Protein AF-A0A968MGN4-F1 (afdb_monomer_lite)

Foldseek 3Di:
DVVVVVVVVVVVVVVVVVVVPDDAADDWDQAPVRDAIHGPVRHGDDQAEDEPACLQQEDDPVVSVVVVVVCVVVPHDYYHYHPADDPPRFDHGPVRHTPDPDCPRVPD

Structure (mmCIF, N/CA/C/O backbone):
data_AF-A0A968MGN4-F1
#
_entry.id   AF-A0A968MGN4-F1
#
loop_
_atom_site.group_PDB
_atom_site.id
_atom_site.type_symbol
_atom_site.label_atom_id
_atom_site.label_alt_id
_atom_site.label_comp_id
_atom_site.label_asym_id
_atom_site.label_entity_id
_atom_site.label_seq_id
_atom_site.pdbx_PDB_ins_code
_atom_site.Cartn_x
_atom_site.Cartn_y
_atom_site.Cartn_z
_atom_site.occupancy
_atom_site.B_iso_or_equiv
_atom_site.auth_seq_id
_atom_site.auth_comp_id
_atom_site.auth_asym_id
_atom_site.auth_atom_id
_atom_site.pdbx_PDB_model_num
ATOM 1 N N . MET A 1 1 ? -23.881 -29.747 33.226 1.00 52.06 1 MET A N 1
ATOM 2 C CA . MET A 1 1 ? -23.114 -28.484 33.362 1.00 52.06 1 MET A CA 1
ATOM 3 C C . MET A 1 1 ? -21.917 -28.374 32.405 1.00 52.06 1 MET A C 1
ATOM 5 O O . MET A 1 1 ? -21.857 -27.389 31.691 1.00 52.06 1 MET A O 1
ATOM 9 N N . LYS A 1 2 ? -21.028 -29.375 32.255 1.00 46.56 2 LYS A N 1
ATOM 10 C CA . LYS A 1 2 ? -19.872 -29.307 31.314 1.00 46.56 2 LYS A CA 1
ATOM 11 C C . LYS A 1 2 ? -20.208 -29.107 29.816 1.00 46.56 2 LYS A C 1
ATOM 13 O O . LYS A 1 2 ? -19.393 -28.550 29.092 1.00 46.56 2 LYS A O 1
ATOM 18 N N . LYS A 1 3 ? -21.387 -29.538 29.339 1.00 49.50 3 LYS A N 1
ATOM 19 C CA . LYS A 1 3 ? -21.823 -29.357 27.933 1.00 49.50 3 LYS A CA 1
ATOM 20 C C . LYS A 1 3 ? -22.210 -27.911 27.589 1.00 49.50 3 LYS A C 1
ATOM 22 O O . LYS A 1 3 ? -22.033 -27.510 26.447 1.00 49.50 3 LYS A O 1
ATOM 27 N N . ILE A 1 4 ? -22.680 -27.136 28.570 1.00 59.00 4 ILE A N 1
ATOM 28 C CA . ILE A 1 4 ? -23.116 -25.748 28.360 1.00 59.00 4 ILE A CA 1
ATOM 29 C C . ILE A 1 4 ? -21.907 -24.856 28.067 1.00 59.00 4 ILE A C 1
ATOM 31 O O . ILE A 1 4 ? -21.935 -24.170 27.060 1.00 59.00 4 ILE A O 1
ATOM 35 N N . TYR A 1 5 ? -20.807 -24.975 28.825 1.00 58.50 5 TYR A N 1
ATOM 36 C CA . TYR A 1 5 ? -19.573 -24.201 28.590 1.00 58.50 5 TYR A CA 1
ATOM 37 C C . TYR A 1 5 ? -18.898 -24.492 27.241 1.00 58.50 5 TYR A C 1
ATOM 39 O O . TYR A 1 5 ? -18.267 -23.612 26.664 1.00 58.50 5 TYR A O 1
ATOM 47 N N . LYS A 1 6 ? -19.044 -25.718 26.712 1.00 58.44 6 LYS A N 1
ATOM 48 C CA . LYS A 1 6 ? -18.575 -26.052 25.356 1.00 58.44 6 LYS A CA 1
ATOM 49 C C . LYS A 1 6 ? -19.414 -25.354 24.287 1.00 58.44 6 LYS A C 1
ATOM 51 O O . LYS A 1 6 ? -18.856 -24.863 23.315 1.00 58.44 6 LYS A O 1
ATOM 56 N N . LEU A 1 7 ? -20.732 -25.286 24.479 1.00 62.69 7 LEU A N 1
ATOM 57 C CA . LEU A 1 7 ? -21.642 -24.626 23.546 1.00 62.69 7 LEU A CA 1
ATOM 58 C C . LEU A 1 7 ? -21.469 -23.101 23.577 1.00 62.69 7 LEU A C 1
ATOM 60 O O . LEU A 1 7 ? -21.377 -22.490 22.518 1.00 62.69 7 LEU A O 1
ATOM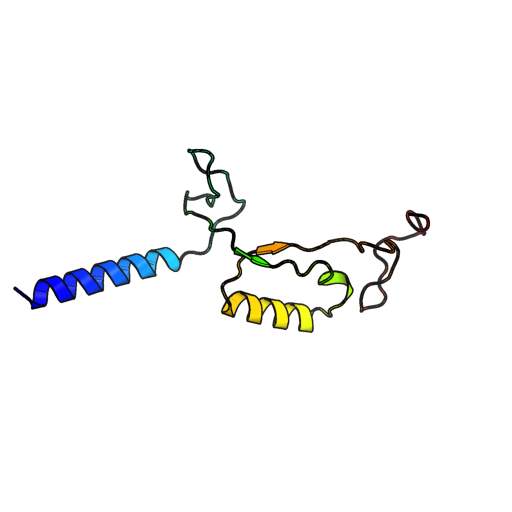 64 N N . THR A 1 8 ? -21.319 -22.490 24.758 1.00 69.44 8 THR A N 1
ATOM 65 C CA . THR A 1 8 ? -20.981 -21.061 24.863 1.00 69.44 8 THR A CA 1
ATOM 66 C C . THR A 1 8 ? -19.613 -20.748 24.264 1.00 69.44 8 THR A C 1
ATOM 68 O O . THR A 1 8 ? -19.493 -19.761 23.550 1.00 69.44 8 THR A O 1
ATOM 71 N N . GLY A 1 9 ? -18.600 -21.595 24.480 1.00 67.50 9 GLY A N 1
ATOM 72 C CA . GLY A 1 9 ? -17.279 -21.422 23.865 1.00 67.50 9 GLY A CA 1
ATOM 73 C C . GLY A 1 9 ? -17.317 -21.458 22.333 1.00 67.50 9 GLY A C 1
ATOM 74 O O . GLY A 1 9 ? -16.725 -20.599 21.688 1.00 67.50 9 GLY A O 1
ATOM 75 N N . VAL A 1 10 ? -18.071 -22.394 21.745 1.00 74.12 10 VAL A N 1
ATOM 76 C CA . VAL A 1 10 ? -18.262 -22.479 20.285 1.00 74.12 10 VAL A CA 1
ATOM 77 C C . VAL A 1 10 ? -19.016 -21.260 19.750 1.00 74.12 10 VAL A C 1
ATOM 79 O O . VAL A 1 10 ? -18.612 -20.709 18.733 1.00 74.12 10 VAL A O 1
ATOM 82 N N . ILE A 1 11 ? -20.058 -20.793 20.443 1.00 74.25 11 ILE A N 1
ATOM 83 C CA . ILE A 1 11 ? -20.828 -19.604 20.039 1.00 74.25 11 ILE A CA 1
ATOM 84 C C . ILE A 1 11 ? -19.962 -18.335 20.084 1.00 74.25 11 ILE A C 1
ATOM 86 O O . ILE A 1 11 ? -20.021 -17.532 19.159 1.00 74.25 11 ILE A O 1
ATOM 90 N N . VAL A 1 12 ? -19.122 -18.162 21.110 1.00 71.88 12 VAL A N 1
ATOM 91 C CA . VAL A 1 12 ? -18.212 -17.006 21.223 1.00 71.88 12 VAL A CA 1
ATOM 92 C C . VAL A 1 12 ? -17.145 -17.026 20.124 1.00 71.88 12 VAL A C 1
ATOM 94 O O . VAL A 1 12 ? -16.898 -15.994 19.506 1.00 71.88 12 VAL A O 1
ATOM 97 N N . VAL A 1 13 ? -16.563 -18.191 19.819 1.00 69.88 13 VAL A N 1
ATOM 98 C CA . VAL A 1 13 ? -15.611 -18.346 18.702 1.00 69.88 13 VAL A CA 1
ATOM 99 C C . VAL A 1 13 ? -16.290 -18.065 17.357 1.00 69.88 13 VAL A C 1
ATOM 101 O O . VAL A 1 13 ? -15.732 -17.362 16.520 1.00 69.88 13 VAL A O 1
ATOM 104 N N . PHE A 1 14 ? -17.522 -18.540 17.166 1.00 64.25 14 PHE A N 1
ATOM 105 C CA . PHE A 1 14 ? -18.282 -18.321 15.935 1.00 64.25 14 PHE A CA 1
ATOM 106 C C . PHE A 1 14 ? -18.675 -16.844 15.742 1.00 64.25 14 PHE A C 1
ATOM 108 O O . PHE A 1 14 ? -18.548 -16.310 14.642 1.00 64.25 14 PHE A O 1
ATOM 115 N N . LEU A 1 15 ? -19.074 -16.149 16.814 1.00 60.47 15 LEU A N 1
ATOM 116 C CA . LEU A 1 15 ? -19.346 -14.703 16.803 1.00 60.47 15 LEU A CA 1
ATOM 117 C C . LEU A 1 15 ? -18.076 -13.865 16.565 1.00 60.47 15 LEU A C 1
ATOM 119 O O . LEU A 1 15 ? -18.145 -12.804 15.940 1.00 60.47 15 LEU A O 1
ATOM 123 N N . PHE A 1 16 ? -16.912 -14.342 17.013 1.00 57.56 16 PHE A N 1
ATOM 124 C CA . PHE A 1 16 ? -15.621 -13.717 16.715 1.00 57.56 16 PHE A CA 1
ATOM 125 C C . PHE A 1 16 ? -15.238 -13.891 15.232 1.00 57.56 16 PHE A C 1
ATOM 127 O O . PHE A 1 16 ? -14.807 -12.931 14.597 1.00 57.56 16 PHE A O 1
ATOM 134 N N . CYS A 1 17 ? -15.493 -15.069 14.645 1.00 56.06 17 CYS A N 1
ATOM 135 C CA . CYS A 1 17 ? -15.296 -15.336 13.213 1.00 56.06 17 CYS A CA 1
ATOM 136 C C . CYS A 1 17 ? -16.266 -14.577 12.288 1.00 56.06 17 CYS A C 1
ATOM 138 O O . CYS A 1 17 ? -15.919 -14.292 11.145 1.00 56.06 17 CYS A O 1
ATOM 140 N N . LEU A 1 18 ? -17.477 -14.237 12.743 1.00 52.56 18 LEU A N 1
ATOM 141 C CA . LEU A 1 18 ? -18.427 -13.482 11.915 1.00 52.56 18 LEU A CA 1
ATOM 142 C C . LEU A 1 18 ? -17.995 -12.015 11.727 1.00 52.56 18 LEU A C 1
ATOM 144 O O . LEU A 1 18 ? -18.149 -11.458 10.642 1.00 52.56 18 LEU A O 1
ATOM 148 N N . ASN A 1 19 ? -17.400 -11.397 12.754 1.00 51.91 19 ASN A N 1
ATOM 149 C CA . ASN A 1 19 ? -16.922 -10.010 12.690 1.00 51.91 19 ASN A CA 1
ATOM 150 C C . ASN A 1 19 ? -15.694 -9.833 11.776 1.00 51.91 19 ASN A C 1
ATOM 152 O O . ASN A 1 19 ? -15.485 -8.755 11.206 1.00 51.91 19 ASN A O 1
ATOM 156 N N . THR A 1 20 ? -14.881 -10.877 11.593 1.00 52.62 20 THR A N 1
ATOM 157 C CA . THR A 1 20 ? -13.728 -10.847 10.679 1.00 52.62 20 THR A CA 1
ATOM 158 C C . THR A 1 20 ? -14.120 -10.954 9.204 1.00 52.62 20 THR A C 1
ATOM 160 O O . THR A 1 20 ? -13.331 -10.533 8.363 1.00 52.62 20 THR A O 1
ATOM 163 N N . LEU A 1 21 ? -15.333 -11.420 8.880 1.00 54.56 21 LEU A N 1
ATOM 164 C CA . LEU A 1 21 ? -15.778 -11.651 7.498 1.00 54.56 21 LEU A CA 1
ATOM 165 C C . LEU A 1 21 ? -16.149 -10.371 6.725 1.00 54.56 21 LEU A C 1
ATOM 167 O O . LEU A 1 21 ? -16.230 -10.388 5.500 1.00 54.56 21 LEU A O 1
ATOM 171 N N . MET A 1 22 ? -16.381 -9.256 7.422 1.00 64.75 22 MET A N 1
ATOM 172 C CA . MET A 1 22 ? -16.761 -7.993 6.782 1.00 64.75 22 MET A CA 1
ATOM 173 C C . MET A 1 22 ? -15.524 -7.270 6.243 1.00 64.75 22 MET A C 1
ATOM 175 O O . MET A 1 22 ? -14.598 -6.966 7.005 1.00 64.75 22 MET A O 1
ATOM 179 N N . ALA A 1 23 ? -15.518 -6.993 4.937 1.00 81.75 23 ALA A N 1
ATOM 180 C CA . ALA A 1 23 ? -14.490 -6.188 4.284 1.00 81.75 23 ALA A CA 1
ATOM 181 C C . ALA A 1 23 ? -14.396 -4.790 4.924 1.00 81.75 23 ALA A C 1
ATOM 183 O O . ALA A 1 23 ? -15.409 -4.232 5.340 1.00 81.75 23 ALA A O 1
ATOM 184 N N . GLN A 1 24 ? -13.187 -4.231 5.000 1.00 90.56 24 GLN A N 1
ATOM 185 C CA . GLN A 1 24 ? -12.971 -2.893 5.560 1.00 90.56 24 GLN A CA 1
ATOM 186 C C . GLN A 1 24 ? -13.592 -1.823 4.654 1.00 90.56 24 GLN A C 1
ATOM 188 O O . GLN A 1 24 ? -13.401 -1.860 3.435 1.00 90.56 24 GLN A O 1
ATOM 193 N N . LYS A 1 25 ? -14.301 -0.851 5.239 1.00 94.31 25 LYS A N 1
ATOM 194 C 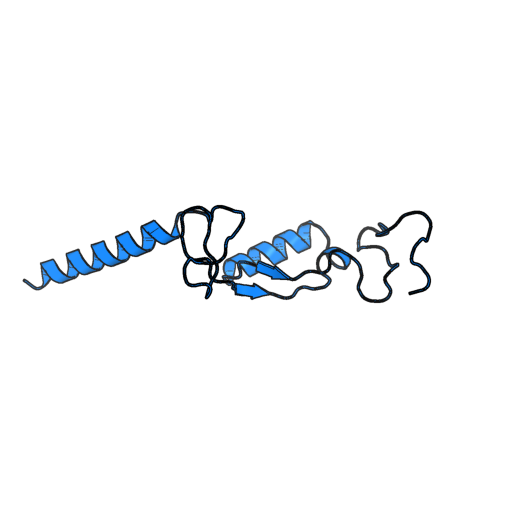CA . LYS A 1 25 ? -14.866 0.281 4.492 1.00 94.31 25 LYS A CA 1
ATOM 195 C C . LYS A 1 25 ? -13.908 1.468 4.440 1.00 94.31 25 LYS A C 1
ATOM 197 O O . LYS A 1 25 ? -13.650 2.128 5.443 1.00 94.31 25 LYS A O 1
ATOM 202 N N . PHE A 1 26 ? -13.416 1.765 3.245 1.00 94.94 26 PHE A N 1
ATOM 203 C CA . PHE A 1 26 ? -12.495 2.872 2.986 1.00 94.94 26 PHE A CA 1
ATOM 204 C C . PHE A 1 26 ? -13.230 4.203 2.713 1.00 94.94 26 PHE A C 1
ATOM 206 O O . PHE A 1 26 ? -14.397 4.172 2.317 1.00 94.94 26 PHE A O 1
ATOM 213 N N . PRO A 1 27 ? -12.568 5.369 2.885 1.00 96.94 27 PRO A N 1
ATOM 214 C CA . PRO A 1 27 ? -11.185 5.545 3.348 1.00 96.94 27 PRO A CA 1
ATOM 215 C C . PRO A 1 27 ? -11.016 5.213 4.837 1.00 96.94 27 PRO A C 1
ATOM 217 O O . PRO A 1 27 ? -11.983 5.198 5.592 1.00 96.94 27 PRO A O 1
ATOM 220 N N . LEU A 1 28 ? -9.786 4.935 5.271 1.00 97.31 28 LEU A N 1
ATOM 221 C CA . LEU A 1 28 ? -9.494 4.792 6.700 1.00 97.31 28 LEU A CA 1
ATOM 222 C C . LEU A 1 28 ? -9.584 6.154 7.403 1.00 97.31 28 LEU A C 1
ATOM 224 O O . LEU A 1 28 ? -9.343 7.196 6.793 1.00 97.31 28 LEU A O 1
ATOM 228 N N . LYS A 1 29 ? -9.883 6.138 8.701 1.00 97.88 29 LYS A N 1
ATOM 229 C CA . LYS A 1 29 ? -9.879 7.308 9.588 1.00 97.88 29 LYS A CA 1
ATOM 230 C C . LYS A 1 29 ? -9.066 7.026 10.852 1.00 97.88 29 LYS A C 1
ATOM 232 O O . LYS A 1 29 ? -8.871 5.871 11.235 1.00 97.88 29 LYS A O 1
ATOM 237 N N . VAL A 1 30 ? -8.600 8.080 11.516 1.00 98.19 30 VAL A N 1
ATOM 238 C CA . VAL A 1 30 ? -7.971 7.963 12.841 1.00 98.19 30 VAL A CA 1
ATOM 239 C C . VAL A 1 30 ? -9.054 7.604 13.867 1.00 98.19 30 VAL A C 1
ATOM 241 O O . VAL A 1 30 ? -10.168 8.119 13.793 1.00 98.19 30 VAL A O 1
ATOM 244 N N . SER A 1 31 ? -8.754 6.693 14.793 1.00 97.69 31 SER A N 1
ATOM 245 C CA . SER A 1 31 ? -9.654 6.306 15.883 1.00 97.69 31 SER A CA 1
ATOM 246 C C . SER A 1 31 ? -10.018 7.500 16.771 1.00 97.69 31 SER A C 1
ATOM 248 O O . SER A 1 31 ? -9.249 8.453 16.885 1.00 97.69 31 SER A O 1
ATOM 250 N N . GLU A 1 32 ? -11.152 7.430 17.473 1.00 96.81 32 GLU A N 1
ATOM 251 C CA . GLU A 1 32 ? -11.614 8.508 18.369 1.00 96.81 32 GLU A CA 1
ATOM 252 C C . GLU A 1 32 ? -10.575 8.895 19.431 1.00 96.81 32 GLU A C 1
ATOM 254 O O . GLU A 1 32 ? -10.435 10.061 19.787 1.00 96.81 32 GLU A O 1
ATOM 259 N N . ASN A 1 33 ? -9.804 7.918 19.915 1.00 97.62 33 ASN A N 1
ATOM 260 C CA . ASN A 1 33 ? -8.743 8.145 20.894 1.00 97.62 33 ASN A CA 1
ATOM 261 C C . ASN A 1 33 ? -7.385 8.538 20.280 1.00 97.62 33 ASN A C 1
ATOM 263 O O . ASN A 1 33 ? -6.416 8.686 21.025 1.00 97.62 33 ASN A O 1
ATOM 267 N N . GLY A 1 34 ? -7.284 8.662 18.953 1.00 97.88 34 GLY A N 1
ATOM 268 C CA . GLY A 1 34 ? -6.086 9.135 18.258 1.00 97.88 34 GLY A CA 1
ATOM 269 C C . GLY A 1 34 ? -4.917 8.147 18.176 1.00 97.88 34 GLY A C 1
ATOM 270 O O . GLY A 1 34 ? -3.794 8.576 17.929 1.00 97.88 34 GLY A O 1
ATOM 271 N N . ARG A 1 35 ? -5.125 6.848 18.438 1.00 97.94 35 ARG A N 1
ATOM 272 C CA . ARG A 1 35 ? -4.023 5.871 18.605 1.00 97.94 35 ARG A CA 1
ATOM 273 C C . ARG A 1 35 ? -3.901 4.816 17.510 1.00 97.94 35 ARG A C 1
ATOM 275 O O . ARG A 1 35 ? -2.864 4.166 17.436 1.00 97.94 35 ARG A O 1
ATOM 282 N N . TYR A 1 36 ? -4.937 4.598 16.708 1.00 97.75 36 TYR A N 1
ATOM 283 C CA . TYR A 1 36 ? -4.945 3.570 15.664 1.00 97.75 36 TYR A CA 1
ATOM 284 C C . TYR A 1 36 ? -5.876 3.962 14.510 1.00 97.75 36 TYR A C 1
ATOM 286 O O . TYR A 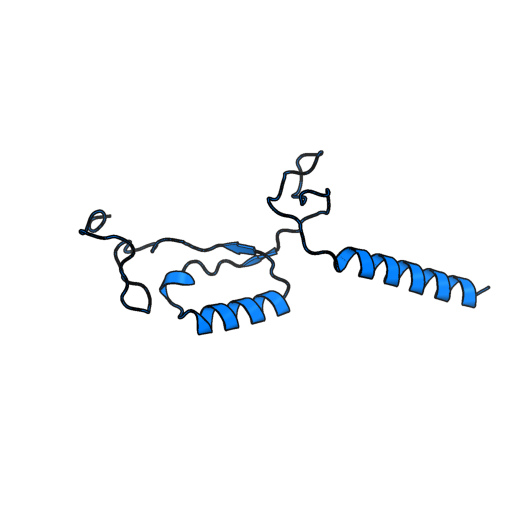1 36 ? -6.532 5.001 14.559 1.00 97.75 36 TYR A O 1
ATOM 294 N N . PHE A 1 37 ? -5.927 3.145 13.457 1.00 98.12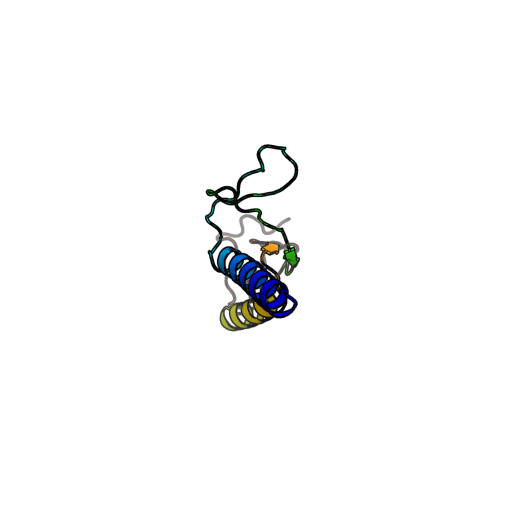 37 PHE A N 1
ATOM 295 C CA . PHE A 1 37 ? -6.824 3.362 12.324 1.00 98.12 37 PHE A CA 1
ATOM 296 C C . PHE A 1 37 ? -8.124 2.583 12.481 1.00 98.12 37 PHE A C 1
ATOM 298 O O . PHE A 1 37 ? -8.145 1.468 12.999 1.00 98.12 37 PHE A O 1
ATOM 305 N N . THR A 1 38 ? -9.207 3.164 11.986 1.00 97.31 38 THR A N 1
ATOM 306 C CA . THR A 1 38 ? -10.503 2.504 11.846 1.00 97.31 38 THR A CA 1
ATOM 307 C C . THR A 1 38 ? -11.031 2.699 10.436 1.00 97.31 38 THR A C 1
ATOM 309 O O . THR A 1 38 ? -10.608 3.610 9.723 1.00 97.31 38 THR A O 1
ATOM 312 N N . ASP A 1 39 ? -11.939 1.834 10.020 1.00 96.12 39 ASP A N 1
ATOM 313 C CA . ASP A 1 39 ? -12.696 2.006 8.789 1.00 96.12 39 ASP A CA 1
ATOM 314 C C . ASP A 1 39 ? -13.878 2.980 8.998 1.00 96.12 39 ASP A C 1
ATOM 316 O O . ASP A 1 39 ? -14.053 3.562 10.077 1.00 96.12 39 ASP A O 1
ATOM 320 N N . GLN A 1 40 ? -14.708 3.192 7.975 1.00 95.44 40 GLN A N 1
ATOM 321 C CA . GLN A 1 40 ? -15.846 4.113 8.085 1.00 95.44 40 GLN A CA 1
ATOM 322 C C . GLN A 1 40 ? -16.872 3.703 9.161 1.00 95.44 40 GLN A C 1
ATOM 324 O O . GLN A 1 40 ? -17.487 4.585 9.764 1.00 95.44 40 GLN A O 1
ATOM 329 N N . GLU A 1 41 ? -16.987 2.415 9.491 1.00 94.69 41 GLU A N 1
ATOM 330 C CA . GLU A 1 41 ? -17.918 1.869 10.493 1.00 94.69 41 GLU A CA 1
ATOM 331 C C . GLU A 1 41 ? -17.303 1.752 11.896 1.00 94.69 41 GLU A C 1
ATOM 333 O O . GLU A 1 41 ? -17.957 1.293 12.828 1.00 94.69 41 GLU A O 1
ATOM 338 N N . GLY A 1 42 ? -16.058 2.207 12.075 1.00 93.44 42 GLY A N 1
ATOM 339 C CA . GLY A 1 42 ? -15.361 2.154 13.360 1.00 93.44 42 GLY A CA 1
ATOM 340 C C . GLY A 1 42 ? -14.675 0.815 13.637 1.00 93.44 42 GLY A C 1
ATOM 341 O O . GLY A 1 42 ? -14.140 0.622 14.730 1.00 93.44 42 GLY A O 1
ATOM 342 N N . LYS A 1 43 ? -14.628 -0.102 12.662 1.00 93.56 43 LYS A N 1
ATOM 343 C CA . LYS A 1 43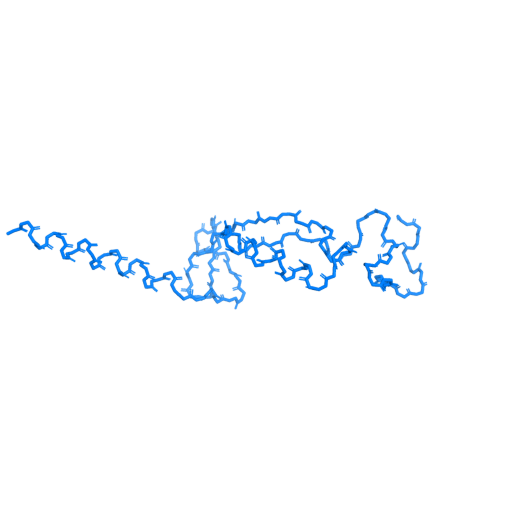 ? -13.890 -1.360 12.794 1.00 93.56 43 LYS A CA 1
ATOM 344 C C . LYS A 1 43 ? -12.385 -1.065 12.811 1.00 93.56 43 LYS A C 1
ATOM 346 O O . LYS A 1 43 ? -11.904 -0.354 11.926 1.00 93.56 43 LYS A O 1
ATOM 351 N N . PRO A 1 44 ? -11.609 -1.592 13.779 1.00 95.38 44 PRO A N 1
ATOM 352 C CA . PRO A 1 44 ? -10.163 -1.402 13.798 1.00 95.38 44 PRO A CA 1
ATOM 353 C C . PRO A 1 44 ? -9.491 -1.917 12.521 1.00 95.38 44 PRO A C 1
ATOM 355 O O . PRO A 1 44 ? -9.787 -3.011 12.032 1.00 95.38 44 PRO A O 1
ATOM 358 N N . PHE A 1 45 ? -8.543 -1.138 12.011 1.00 96.12 45 PHE A N 1
ATOM 359 C CA . PHE A 1 45 ? -7.664 -1.504 10.913 1.00 96.12 45 PHE A CA 1
ATOM 360 C C . PHE A 1 45 ? -6.246 -1.687 11.453 1.00 96.12 45 PHE A C 1
ATOM 362 O O . PHE A 1 45 ? -5.565 -0.726 11.814 1.00 96.12 45 PHE A O 1
ATOM 369 N N . PHE A 1 46 ? -5.801 -2.939 11.526 1.00 95.12 46 PHE A N 1
ATOM 370 C CA . PHE A 1 46 ? -4.426 -3.263 11.883 1.00 95.12 46 PHE A CA 1
ATOM 371 C C . PHE A 1 46 ? -3.533 -3.118 10.648 1.00 95.12 46 PHE A C 1
ATOM 373 O O . PHE A 1 46 ? -3.735 -3.831 9.673 1.00 95.12 46 PHE A O 1
ATOM 380 N N . TYR A 1 47 ? -2.575 -2.193 10.674 1.00 95.50 47 TYR A N 1
ATOM 381 C CA . TYR A 1 47 ? -1.686 -1.901 9.548 1.00 95.50 47 TYR A CA 1
ATOM 382 C C . TYR A 1 47 ? -0.545 -2.931 9.490 1.00 95.50 47 TYR A C 1
ATOM 384 O O . TYR A 1 47 ? 0.461 -2.779 10.180 1.00 95.50 47 TYR A O 1
ATOM 392 N N . MET A 1 48 ? -0.710 -3.989 8.691 1.00 96.94 48 MET A N 1
ATOM 393 C CA . MET A 1 48 ? 0.313 -5.012 8.457 1.00 96.94 48 MET A CA 1
ATOM 394 C C . MET A 1 48 ? 0.871 -4.840 7.046 1.00 96.94 48 MET A C 1
ATOM 396 O O . MET A 1 48 ? 0.260 -5.272 6.063 1.00 96.94 48 MET A O 1
ATOM 400 N N . ALA A 1 49 ? 2.016 -4.165 6.959 1.00 97.38 49 ALA A N 1
ATOM 401 C CA . ALA A 1 49 ? 2.584 -3.719 5.697 1.00 97.38 49 ALA A CA 1
ATOM 402 C C . ALA A 1 49 ? 3.804 -4.516 5.244 1.00 97.38 49 ALA A C 1
ATOM 404 O O . ALA A 1 49 ? 4.622 -4.946 6.055 1.00 97.38 49 ALA A O 1
ATOM 405 N N . GLU A 1 50 ? 3.952 -4.604 3.928 1.00 97.56 50 GLU A N 1
ATOM 406 C CA . GLU A 1 50 ? 5.195 -4.958 3.252 1.00 97.56 50 GLU A CA 1
ATOM 407 C C . GLU A 1 50 ? 5.742 -3.742 2.484 1.00 97.56 50 GLU A C 1
ATOM 409 O O . GLU A 1 50 ? 5.002 -2.807 2.167 1.00 97.56 50 GLU A O 1
ATOM 414 N N . THR A 1 51 ? 7.032 -3.763 2.153 1.00 96.44 51 THR A N 1
ATOM 415 C CA . THR A 1 51 ? 7.766 -2.680 1.483 1.00 96.44 51 THR A CA 1
ATOM 416 C C . THR A 1 51 ? 8.340 -3.073 0.111 1.00 96.44 51 THR A C 1
ATOM 418 O O . THR A 1 51 ? 9.554 -2.977 -0.105 1.00 96.44 51 THR A O 1
ATOM 421 N N . PRO A 1 52 ? 7.523 -3.512 -0.868 1.00 95.88 52 PRO A N 1
ATOM 422 C CA . PRO A 1 52 ? 8.010 -3.800 -2.213 1.00 95.88 52 PRO A CA 1
ATOM 423 C C . PRO A 1 52 ? 8.174 -2.505 -3.020 1.00 95.88 52 PRO A C 1
ATOM 425 O O . PRO A 1 52 ? 7.443 -2.239 -3.972 1.00 95.88 52 PRO A O 1
ATOM 428 N N . TRP A 1 53 ? 9.156 -1.685 -2.642 1.00 94.25 53 TRP A N 1
ATOM 429 C CA . TRP A 1 53 ? 9.345 -0.327 -3.162 1.00 94.25 53 TRP A CA 1
ATOM 430 C C . TRP A 1 53 ? 9.281 -0.225 -4.685 1.00 94.25 53 TRP A C 1
ATOM 432 O O . TRP A 1 53 ? 8.657 0.687 -5.214 1.00 94.25 53 TRP A O 1
ATOM 442 N N . LEU A 1 54 ? 9.895 -1.173 -5.392 1.00 92.12 54 LEU A N 1
ATOM 443 C CA . LEU A 1 54 ? 10.058 -1.127 -6.844 1.00 92.12 54 LEU A CA 1
ATOM 444 C C . LEU A 1 54 ? 9.072 -2.031 -7.605 1.00 92.12 54 LEU A C 1
ATOM 446 O O . LEU A 1 54 ? 9.313 -2.354 -8.769 1.00 92.12 54 LEU A O 1
ATOM 450 N N . LEU A 1 55 ? 7.969 -2.435 -6.961 1.00 94.69 55 LEU A N 1
ATOM 451 C CA . LEU A 1 55 ? 6.965 -3.358 -7.505 1.00 94.69 55 LEU A CA 1
ATOM 452 C C . LEU A 1 55 ? 6.494 -2.958 -8.914 1.00 94.69 55 LEU A C 1
ATOM 454 O O . LEU A 1 55 ? 6.561 -3.767 -9.834 1.00 94.69 55 LEU A O 1
ATOM 458 N N . ILE A 1 56 ? 6.087 -1.697 -9.095 1.00 91.50 56 ILE A N 1
ATOM 459 C CA . ILE A 1 56 ? 5.566 -1.179 -10.374 1.00 91.50 56 ILE A CA 1
ATOM 460 C C . ILE A 1 56 ? 6.659 -1.116 -11.454 1.00 91.50 56 ILE A C 1
ATOM 462 O O . ILE A 1 56 ? 6.381 -1.270 -12.640 1.00 91.50 56 ILE A O 1
ATOM 466 N N . GLN A 1 57 ? 7.914 -0.893 -11.061 1.00 91.81 57 GLN A N 1
ATOM 467 C CA . GLN A 1 57 ? 9.015 -0.723 -12.007 1.00 91.81 57 GLN A CA 1
ATOM 468 C C . GLN A 1 57 ? 9.552 -2.065 -12.526 1.00 91.81 57 GLN A C 1
ATOM 470 O O . GLN A 1 57 ? 9.924 -2.155 -13.696 1.00 91.81 57 GLN A O 1
ATOM 475 N N . HIS A 1 58 ? 9.610 -3.099 -11.680 1.00 92.38 58 HIS A N 1
ATOM 476 C CA . HIS A 1 58 ? 10.329 -4.345 -11.981 1.00 92.38 58 HIS A CA 1
ATOM 477 C C . HIS A 1 58 ? 9.447 -5.541 -12.332 1.00 92.38 58 HIS A C 1
ATOM 479 O O . HIS A 1 58 ? 9.978 -6.534 -12.832 1.00 92.38 58 HIS A O 1
ATOM 485 N N . LEU A 1 59 ? 8.145 -5.493 -12.065 1.00 96.12 59 LEU A N 1
ATOM 486 C CA . LEU A 1 59 ? 7.256 -6.630 -12.282 1.00 96.12 59 LEU A CA 1
ATOM 487 C C . LEU A 1 59 ? 6.269 -6.362 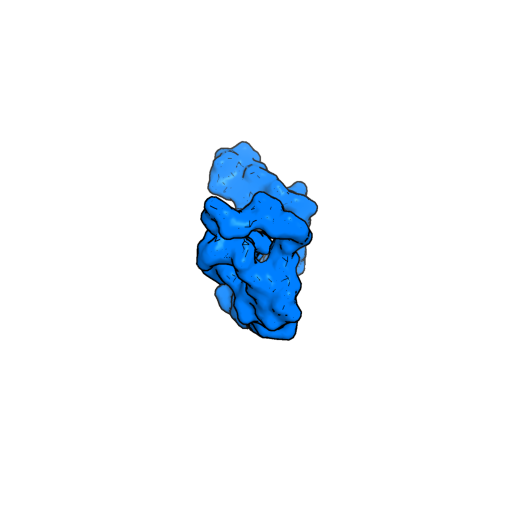-13.415 1.00 96.12 59 LEU A C 1
ATOM 489 O O . LEU A 1 59 ? 5.848 -5.228 -13.642 1.00 96.12 59 LEU A O 1
ATOM 493 N N . THR A 1 60 ? 5.896 -7.423 -14.127 1.00 97.31 60 THR A N 1
ATOM 494 C CA . THR A 1 60 ? 4.708 -7.401 -14.981 1.00 97.31 60 THR A CA 1
ATOM 495 C C . THR A 1 60 ? 3.453 -7.441 -14.110 1.00 97.31 60 THR A C 1
ATOM 497 O O . THR A 1 60 ? 3.486 -7.803 -12.935 1.00 97.31 60 THR A O 1
ATOM 500 N N . ARG A 1 61 ? 2.305 -7.099 -14.687 1.00 96.38 61 ARG A N 1
ATOM 501 C CA . ARG A 1 61 ? 0.997 -7.179 -14.040 1.00 96.38 61 ARG A CA 1
ATOM 502 C C . ARG A 1 61 ? 0.708 -8.577 -13.490 1.00 96.38 61 ARG A C 1
ATOM 504 O O . ARG A 1 61 ? 0.146 -8.692 -12.408 1.00 96.38 61 ARG A O 1
ATOM 511 N N . GLU A 1 62 ? 1.074 -9.621 -14.225 1.00 98.12 62 GLU A N 1
ATOM 512 C CA . GLU A 1 62 ? 0.864 -11.017 -13.833 1.00 98.12 62 GLU A CA 1
ATOM 513 C C . GLU A 1 62 ? 1.698 -11.363 -12.597 1.00 98.12 62 GLU A C 1
ATOM 515 O O . GLU A 1 62 ? 1.167 -11.904 -11.631 1.00 98.12 62 GLU A O 1
ATOM 520 N N . GLU A 1 63 ? 2.970 -10.960 -12.584 1.00 98.12 63 GLU A N 1
ATOM 521 C CA . GLU A 1 63 ? 3.860 -11.144 -11.434 1.00 98.12 63 GLU A CA 1
ATOM 522 C C . GLU A 1 63 ? 3.411 -10.314 -10.222 1.00 98.12 63 GLU A C 1
ATOM 524 O O . GLU A 1 63 ? 3.527 -10.772 -9.090 1.00 98.12 63 GLU A O 1
ATOM 529 N N . ILE A 1 64 ? 2.862 -9.109 -10.435 1.00 97.44 64 ILE A N 1
ATOM 530 C CA . ILE A 1 64 ? 2.266 -8.296 -9.362 1.00 97.44 64 ILE A CA 1
ATOM 531 C C . ILE A 1 64 ? 1.075 -9.020 -8.735 1.00 97.44 64 ILE A C 1
ATOM 533 O O . ILE A 1 64 ? 0.943 -9.016 -7.514 1.00 97.44 64 ILE A O 1
ATOM 537 N N . ILE A 1 65 ? 0.209 -9.635 -9.544 1.00 98.06 65 ILE A N 1
ATOM 538 C CA . ILE A 1 65 ? -0.945 -10.388 -9.037 1.00 98.06 65 ILE A CA 1
ATOM 539 C C . ILE A 1 65 ? -0.473 -11.591 -8.220 1.00 98.06 65 ILE A C 1
ATOM 541 O O . ILE A 1 65 ? -0.898 -11.733 -7.078 1.00 98.06 65 ILE A O 1
ATOM 545 N N . GLU A 1 66 ? 0.451 -12.393 -8.755 1.00 98.25 66 GLU A N 1
ATOM 546 C CA . GLU A 1 66 ? 1.019 -13.545 -8.043 1.00 98.25 66 GLU A CA 1
ATOM 547 C C . GLU A 1 66 ? 1.670 -13.126 -6.717 1.00 98.25 66 GLU A C 1
ATOM 549 O O . GLU A 1 66 ? 1.442 -13.732 -5.667 1.00 98.25 66 GLU A O 1
ATOM 554 N N . PHE A 1 67 ? 2.430 -12.030 -6.743 1.00 97.69 67 PHE A N 1
ATOM 555 C CA . PHE A 1 67 ? 3.011 -11.431 -5.552 1.00 97.69 67 PHE A CA 1
ATOM 556 C C . PHE A 1 67 ? 1.931 -11.037 -4.535 1.00 97.69 67 PHE A C 1
ATOM 558 O O . PHE A 1 67 ? 2.012 -11.426 -3.370 1.00 97.69 67 PHE A O 1
ATOM 565 N N . MET A 1 68 ? 0.906 -10.290 -4.957 1.00 97.44 68 MET A N 1
ATOM 566 C CA . MET A 1 68 ? -0.172 -9.816 -4.083 1.00 97.44 68 MET A CA 1
ATOM 567 C C . MET A 1 68 ? -0.986 -10.963 -3.477 1.00 97.44 68 MET A C 1
ATOM 569 O O . MET A 1 68 ? -1.352 -10.881 -2.302 1.00 97.44 68 MET A O 1
ATOM 573 N N . ASP A 1 69 ? -1.239 -12.029 -4.235 1.00 97.88 69 ASP A N 1
ATOM 574 C CA . ASP A 1 69 ? -1.941 -13.217 -3.748 1.00 97.88 69 ASP A CA 1
ATOM 575 C C . ASP A 1 69 ? -1.132 -13.914 -2.650 1.00 97.88 69 ASP A C 1
ATOM 577 O O . ASP A 1 69 ? -1.648 -14.145 -1.553 1.00 97.88 69 ASP A O 1
ATOM 581 N N . LEU A 1 70 ? 0.170 -14.118 -2.870 1.00 97.94 70 LEU A N 1
ATOM 582 C CA . LEU A 1 70 ? 1.058 -14.687 -1.857 1.00 97.94 70 LEU A CA 1
ATOM 583 C C . LEU A 1 70 ? 1.140 -13.807 -0.598 1.00 97.94 70 LEU A C 1
ATOM 585 O O . LEU A 1 70 ? 1.184 -14.312 0.525 1.00 97.94 70 LEU A O 1
ATOM 589 N N . ARG A 1 71 ? 1.143 -12.479 -0.745 1.00 97.69 71 ARG A N 1
ATOM 590 C CA . ARG A 1 71 ? 1.154 -11.558 0.404 1.00 97.69 71 ARG A CA 1
ATOM 591 C C . ARG A 1 71 ? -0.143 -11.565 1.189 1.00 97.69 71 ARG A C 1
ATOM 593 O O . ARG A 1 71 ? -0.119 -11.516 2.420 1.00 97.69 71 ARG A O 1
ATOM 600 N N . LYS A 1 72 ? -1.267 -11.685 0.491 1.00 95.62 72 LYS A N 1
ATOM 601 C CA . LYS A 1 72 ? -2.578 -11.851 1.108 1.00 95.62 72 LYS A CA 1
ATOM 602 C C . LYS A 1 72 ? -2.656 -13.157 1.900 1.00 95.62 72 LYS A C 1
ATOM 604 O O . LYS A 1 72 ? -3.144 -13.135 3.028 1.00 95.62 72 LYS A O 1
ATOM 609 N N . GLU A 1 73 ? -2.139 -14.263 1.362 1.00 96.81 73 GLU A N 1
ATOM 610 C CA . GLU A 1 73 ? -2.052 -15.551 2.072 1.00 96.81 73 GLU A CA 1
ATOM 611 C C . GLU A 1 73 ? -1.193 -15.467 3.342 1.00 96.81 73 GLU A C 1
ATOM 613 O O . GLU A 1 73 ? -1.492 -16.110 4.347 1.00 96.81 73 GLU A O 1
ATOM 618 N N . GLN A 1 74 ? -0.162 -14.622 3.326 1.00 96.62 74 GLN A N 1
ATOM 619 C CA . GLN A 1 74 ? 0.710 -14.359 4.472 1.00 96.62 74 GLN A CA 1
ATOM 620 C C . GLN A 1 74 ? 0.126 -13.354 5.484 1.00 96.62 74 GLN A C 1
ATOM 622 O O . GLN A 1 74 ? 0.720 -13.138 6.540 1.00 96.62 74 GLN A O 1
ATOM 627 N N . GLY A 1 75 ? -1.037 -12.758 5.200 1.00 94.50 75 GLY A N 1
ATOM 628 C CA . GLY A 1 75 ? -1.746 -11.860 6.117 1.00 94.50 75 GLY A CA 1
ATOM 629 C C . GLY A 1 75 ? -1.357 -10.381 6.024 1.00 94.50 75 GLY A C 1
ATOM 630 O O . GLY A 1 75 ? -1.779 -9.596 6.877 1.00 94.50 75 GLY A O 1
ATOM 631 N N . PHE A 1 76 ? -0.591 -9.975 5.007 1.00 97.56 76 PHE A N 1
ATOM 632 C CA . PHE A 1 76 ? -0.353 -8.557 4.728 1.00 97.56 76 PHE A CA 1
ATOM 633 C C . PHE A 1 76 ? -1.615 -7.894 4.171 1.00 97.56 76 PHE A C 1
ATOM 635 O O . PHE A 1 76 ? -2.363 -8.488 3.393 1.00 97.56 76 PHE A O 1
ATOM 642 N N . ASN A 1 77 ? -1.851 -6.641 4.560 1.00 94.94 77 ASN A N 1
ATOM 643 C CA . ASN A 1 77 ? -3.007 -5.861 4.110 1.00 94.94 77 ASN A CA 1
ATOM 644 C C . ASN A 1 77 ? -2.656 -4.449 3.621 1.00 94.94 77 ASN A C 1
ATOM 646 O O . ASN A 1 77 ? -3.555 -3.705 3.225 1.00 94.94 77 ASN A O 1
ATOM 650 N N . VAL A 1 78 ? -1.369 -4.092 3.615 1.00 97.44 78 VAL A N 1
ATOM 651 C CA . VAL A 1 78 ? -0.854 -2.851 3.032 1.00 97.44 78 VAL A CA 1
ATOM 652 C C . VAL A 1 78 ? 0.443 -3.128 2.271 1.00 97.44 78 VAL A C 1
ATOM 654 O O . VAL A 1 78 ? 1.292 -3.880 2.738 1.00 97.44 78 VAL A O 1
ATOM 657 N N . LEU A 1 79 ? 0.619 -2.484 1.117 1.00 97.44 79 LEU A N 1
ATOM 658 C CA . LEU A 1 79 ? 1.885 -2.453 0.383 1.00 97.44 79 LEU A CA 1
ATOM 659 C C . LEU A 1 79 ? 2.386 -1.010 0.321 1.00 97.44 79 LEU A C 1
ATOM 661 O O . LEU A 1 79 ? 1.656 -0.112 -0.099 1.00 97.44 79 LEU A O 1
ATOM 665 N N . GLN A 1 80 ? 3.626 -0.790 0.740 1.00 97.38 80 GLN A N 1
ATOM 666 C CA . GLN A 1 80 ? 4.320 0.486 0.616 1.00 97.38 80 GLN A CA 1
ATOM 667 C C . GLN A 1 80 ? 5.184 0.440 -0.645 1.00 97.38 80 GLN A C 1
ATOM 669 O O . GLN A 1 80 ? 6.150 -0.319 -0.721 1.00 97.38 80 GLN A O 1
ATOM 674 N N . ILE A 1 81 ? 4.798 1.224 -1.651 1.00 95.19 81 ILE A N 1
ATOM 675 C CA . ILE A 1 81 ? 5.407 1.206 -2.984 1.00 95.19 81 ILE A CA 1
ATOM 676 C C . ILE A 1 81 ? 5.856 2.600 -3.393 1.00 95.19 81 ILE A C 1
ATOM 678 O O . ILE A 1 81 ? 5.294 3.605 -2.954 1.00 95.19 81 ILE A O 1
ATOM 682 N N . HIS A 1 82 ? 6.831 2.659 -4.292 1.00 91.94 82 HIS A N 1
ATOM 683 C CA . HIS A 1 82 ? 7.101 3.866 -5.046 1.00 91.94 82 HIS A CA 1
ATOM 684 C C . HIS A 1 82 ? 6.245 3.870 -6.309 1.00 91.94 82 HIS A C 1
ATOM 686 O O . HIS A 1 82 ? 6.290 2.940 -7.114 1.00 91.94 82 HIS A O 1
ATOM 692 N N . LEU A 1 83 ? 5.463 4.936 -6.476 1.00 88.81 83 LEU A N 1
ATOM 693 C CA . LEU A 1 83 ? 4.723 5.168 -7.713 1.00 88.81 83 LEU A CA 1
ATOM 694 C C . LEU A 1 83 ? 5.669 5.511 -8.874 1.00 88.81 83 LEU A C 1
ATOM 696 O O . LEU A 1 83 ? 5.407 5.147 -10.015 1.00 88.81 83 LEU A O 1
ATOM 700 N N . LEU A 1 84 ? 6.767 6.203 -8.566 1.00 87.50 84 LEU A N 1
ATOM 701 C CA . LEU A 1 84 ? 7.788 6.646 -9.512 1.00 87.50 84 LEU A CA 1
ATOM 702 C C . LEU A 1 84 ? 9.125 5.944 -9.226 1.00 87.50 84 LEU A C 1
ATOM 704 O O . LEU A 1 84 ? 9.368 5.559 -8.080 1.00 87.50 84 LEU A O 1
ATOM 708 N N . PRO A 1 85 ? 10.021 5.793 -10.216 1.00 82.62 85 PRO A N 1
ATOM 709 C CA . PRO A 1 85 ? 11.349 5.238 -9.978 1.00 82.62 85 PRO A CA 1
ATOM 710 C C . PRO A 1 85 ? 12.127 6.059 -8.947 1.00 82.62 85 PRO A C 1
ATOM 712 O O . PRO A 1 85 ? 12.054 7.286 -8.935 1.00 82.62 85 PRO A O 1
ATOM 715 N N . PHE A 1 86 ? 12.888 5.379 -8.085 1.00 73.75 86 PHE A N 1
ATOM 716 C CA . PHE A 1 86 ? 13.647 6.056 -7.033 1.00 73.75 86 PHE A CA 1
ATOM 717 C C . PHE A 1 86 ? 14.954 6.644 -7.563 1.00 73.75 86 PHE A C 1
ATOM 719 O O . PHE A 1 86 ? 15.127 7.854 -7.521 1.00 73.75 86 PHE A O 1
ATOM 726 N N . ILE A 1 87 ? 15.875 5.809 -8.065 1.00 70.62 87 ILE A N 1
ATOM 727 C CA . ILE A 1 87 ? 17.152 6.264 -8.632 1.00 70.62 87 ILE A CA 1
ATOM 728 C C . ILE A 1 87 ? 17.626 5.293 -9.718 1.00 70.62 87 ILE A C 1
ATOM 730 O O . ILE A 1 87 ? 17.769 4.092 -9.453 1.00 70.62 87 ILE A O 1
ATOM 734 N N . PRO A 1 88 ? 17.960 5.792 -10.920 1.00 70.81 88 PRO A N 1
ATOM 735 C CA . PRO A 1 88 ? 17.624 7.085 -11.484 1.00 70.81 88 PRO A CA 1
ATOM 736 C C . PRO A 1 88 ? 16.128 7.155 -11.787 1.00 70.81 88 PRO A C 1
ATOM 738 O O . PRO A 1 88 ? 15.494 6.161 -12.155 1.00 70.81 88 PRO A O 1
ATOM 741 N N . ILE A 1 89 ? 15.599 8.361 -11.617 1.00 71.69 89 ILE A N 1
ATOM 742 C CA . ILE A 1 89 ? 14.173 8.687 -11.684 1.00 71.69 89 ILE A CA 1
ATOM 743 C C . ILE A 1 89 ? 13.625 8.483 -13.104 1.00 71.69 89 ILE A C 1
ATOM 745 O O . ILE A 1 89 ? 12.475 8.092 -13.290 1.00 71.69 89 ILE A O 1
ATOM 749 N N . ASN A 1 90 ? 14.473 8.670 -14.117 1.00 75.56 90 ASN A N 1
ATOM 750 C CA . ASN A 1 90 ? 14.112 8.477 -15.512 1.00 75.56 90 ASN A CA 1
ATOM 751 C C . ASN A 1 90 ? 14.586 7.109 -16.027 1.00 75.56 90 ASN A C 1
ATOM 753 O O . ASN A 1 90 ? 15.604 7.002 -16.714 1.00 75.56 90 ASN A O 1
ATOM 757 N N . ARG A 1 91 ? 13.855 6.048 -15.676 1.00 82.56 91 ARG A N 1
ATOM 758 C CA . ARG A 1 91 ? 14.003 4.705 -16.261 1.00 82.56 91 ARG A CA 1
ATOM 759 C C . ARG A 1 91 ? 12.634 4.146 -16.629 1.00 82.56 91 ARG A C 1
ATOM 761 O O . ARG A 1 91 ? 11.693 4.377 -15.869 1.00 82.56 91 ARG A O 1
ATOM 768 N N . PRO A 1 92 ? 12.522 3.381 -17.726 1.00 88.25 92 PRO A N 1
ATOM 769 C CA . PRO A 1 92 ? 11.267 2.740 -18.055 1.00 88.25 92 PRO A CA 1
ATOM 770 C C . PRO A 1 92 ? 10.924 1.635 -17.047 1.00 88.25 92 PRO A C 1
ATOM 772 O O . PRO A 1 92 ? 11.812 1.065 -16.400 1.00 88.25 92 PRO A O 1
ATOM 775 N N . ASN A 1 93 ? 9.635 1.320 -16.933 1.00 91.69 93 ASN A N 1
ATOM 776 C CA . ASN A 1 93 ? 9.175 0.107 -16.262 1.00 91.69 93 ASN A CA 1
ATOM 777 C C . ASN A 1 93 ? 9.555 -1.148 -17.079 1.00 91.69 93 ASN A C 1
ATOM 779 O O . ASN A 1 93 ? 10.139 -1.068 -18.165 1.00 91.69 93 ASN A O 1
ATOM 783 N N . ARG A 1 94 ? 9.189 -2.331 -16.580 1.00 93.94 94 ARG A N 1
ATOM 784 C CA . ARG A 1 94 ? 9.451 -3.615 -17.249 1.00 93.94 94 ARG A CA 1
ATOM 785 C C . ARG A 1 94 ? 8.842 -3.744 -18.653 1.00 93.94 94 ARG A C 1
ATOM 787 O O . ARG A 1 94 ? 9.305 -4.573 -19.431 1.00 93.94 94 ARG A O 1
ATOM 794 N N . TYR A 1 95 ? 7.854 -2.921 -18.990 1.00 95.00 95 TYR A N 1
ATOM 795 C CA . TYR A 1 95 ? 7.241 -2.862 -20.317 1.00 95.00 95 TYR A CA 1
ATOM 796 C C . TYR A 1 95 ? 7.939 -1.887 -21.276 1.00 95.00 95 TYR A C 1
ATOM 798 O O . TYR A 1 95 ? 7.560 -1.807 -22.441 1.00 95.00 95 TYR A O 1
ATOM 806 N N . GLY A 1 96 ? 8.964 -1.157 -20.825 1.00 92.50 96 GLY A N 1
ATOM 807 C CA . GLY A 1 96 ? 9.608 -0.116 -21.628 1.00 92.50 96 GLY A CA 1
ATOM 808 C C . GLY A 1 96 ? 8.901 1.243 -21.557 1.00 92.50 96 GLY A C 1
ATOM 809 O O . GLY A 1 96 ? 9.287 2.157 -22.283 1.00 92.50 96 GLY A O 1
ATOM 810 N N . GLU A 1 97 ? 7.890 1.398 -20.696 1.00 90.19 97 GLU A N 1
ATOM 811 C CA . GLU A 1 97 ? 7.115 2.634 -20.567 1.00 90.19 97 GLU A CA 1
ATOM 812 C C . GLU A 1 97 ? 7.811 3.614 -19.627 1.00 90.19 97 GLU A C 1
ATOM 814 O O . GLU A 1 97 ? 8.198 3.264 -18.509 1.00 90.19 97 GLU A O 1
ATOM 819 N N . TRP A 1 98 ? 7.959 4.856 -20.079 1.00 88.81 98 TRP A N 1
ATOM 820 C CA . TRP A 1 98 ? 8.608 5.910 -19.311 1.00 88.81 98 TRP A CA 1
ATOM 821 C C . TRP A 1 98 ? 7.633 6.556 -18.321 1.00 88.81 98 TRP A C 1
ATOM 823 O O . TRP A 1 98 ? 6.475 6.781 -18.670 1.00 88.81 98 TRP A O 1
ATOM 833 N N . PRO A 1 99 ? 8.090 6.898 -17.102 1.00 85.75 99 PRO A N 1
ATOM 834 C CA . PRO A 1 99 ? 7.245 7.541 -16.094 1.00 85.75 99 PRO A CA 1
ATOM 835 C C . PRO A 1 99 ? 6.832 8.973 -16.473 1.00 85.75 99 PRO A C 1
ATOM 837 O O . PRO A 1 99 ? 5.836 9.471 -15.955 1.00 85.75 99 PRO A O 1
ATOM 840 N N . PHE A 1 100 ? 7.585 9.627 -17.364 1.00 85.62 100 PHE A N 1
ATOM 841 C CA . PHE A 1 100 ? 7.341 10.990 -17.834 1.00 85.62 100 PHE A CA 1
ATOM 842 C C . PHE A 1 100 ? 7.504 11.072 -19.352 1.00 85.62 100 PHE A C 1
ATOM 844 O O . PHE A 1 100 ? 8.326 10.360 -19.936 1.00 85.62 100 PHE A O 1
ATOM 851 N N . THR A 1 101 ? 6.752 11.972 -19.978 1.00 80.25 101 THR A N 1
ATOM 852 C CA . THR A 1 101 ? 6.987 12.418 -21.356 1.00 80.25 101 THR A CA 1
ATOM 853 C C . THR A 1 101 ? 8.056 13.522 -21.380 1.00 80.25 101 THR A C 1
ATOM 855 O O . THR A 1 101 ? 8.348 14.127 -20.354 1.00 80.25 101 THR A O 1
ATOM 858 N N . ASP A 1 102 ? 8.675 13.760 -22.538 1.00 71.50 102 ASP A N 1
ATOM 859 C CA . ASP A 1 102 ? 9.469 14.968 -22.840 1.00 71.50 102 ASP A CA 1
ATOM 860 C C . ASP A 1 102 ? 10.690 15.295 -21.952 1.00 71.50 102 ASP A C 1
ATOM 862 O O . ASP A 1 102 ? 11.198 16.411 -21.980 1.00 71.50 102 ASP A O 1
ATOM 866 N N . PHE A 1 103 ? 11.255 14.310 -21.244 1.00 64.88 103 PHE A N 1
ATOM 867 C CA . PHE A 1 103 ? 12.528 14.440 -20.508 1.00 64.88 103 PHE A CA 1
ATOM 868 C C . PHE A 1 103 ? 12.536 15.430 -19.328 1.00 64.88 103 PHE A C 1
ATOM 870 O O . PHE A 1 103 ? 13.615 15.773 -18.835 1.00 64.88 103 PHE A O 1
ATOM 877 N N . ASP A 1 104 ? 11.364 15.802 -18.807 1.00 68.38 104 ASP A N 1
ATOM 878 C CA . ASP A 1 104 ? 11.190 16.818 -17.754 1.00 68.38 104 ASP A CA 1
ATOM 879 C C . ASP A 1 104 ? 12.054 16.604 -16.488 1.00 68.38 104 ASP A C 1
ATOM 881 O O . ASP A 1 104 ? 12.354 17.558 -15.769 1.00 68.38 104 ASP A O 1
ATOM 885 N N . PHE A 1 105 ? 12.508 15.370 -16.220 1.00 65.88 105 PHE A N 1
ATOM 886 C CA . PHE A 1 105 ? 13.232 15.000 -14.993 1.00 65.88 105 PHE A CA 1
ATOM 887 C C . PHE A 1 105 ? 14.524 14.189 -15.222 1.00 65.88 105 PHE A C 1
ATOM 889 O O . PHE A 1 105 ? 14.915 13.391 -14.373 1.00 65.88 105 PHE A O 1
ATOM 896 N N . GLN A 1 106 ? 15.220 14.362 -16.355 1.00 59.28 106 GLN A N 1
ATOM 897 C CA . GLN A 1 106 ? 16.435 13.575 -16.656 1.00 59.28 106 GLN A CA 1
ATOM 898 C C . GLN A 1 106 ? 17.669 13.861 -15.782 1.00 59.28 106 GLN A C 1
ATOM 900 O O . GLN A 1 106 ? 18.578 13.034 -15.751 1.00 59.28 106 GLN A O 1
ATOM 905 N N . ASN A 1 107 ? 17.716 15.002 -15.091 1.00 55.03 107 ASN A N 1
ATOM 906 C CA . ASN A 1 107 ? 18.933 15.516 -14.446 1.00 55.03 107 ASN A CA 1
ATOM 907 C C . ASN A 1 107 ? 18.886 15.514 -12.903 1.00 55.03 107 ASN A C 1
ATOM 909 O O . ASN A 1 107 ? 19.604 16.304 -12.287 1.00 55.03 107 ASN A O 1
ATOM 913 N N . GLN A 1 108 ? 18.040 14.682 -12.281 1.00 52.22 108 GLN A N 1
ATOM 914 C CA . GLN A 1 108 ? 17.960 14.530 -10.818 1.00 52.22 108 GLN A CA 1
ATOM 915 C C . GLN A 1 108 ? 18.383 13.139 -10.349 1.00 52.22 108 GLN A C 1
ATOM 917 O O . GLN A 1 108 ? 18.014 12.142 -11.016 1.00 52.22 108 GLN A O 1
#

Secondary structure (DSSP, 8-state):
-HHHHHHHHHHHHHHHHHHHTSPP-SSPEE-TTSSSEE-TTS-EE---EE--TTHHHH--HHHHHHHHHHHHHTT--EE---SS-SSSSS---TTS--SSSTTTTTT-

Sequence (108 aa):
MKKIYKLTGVIVVFLFCLNTLMAQKFPLKVSENGRYFTDQEGKPFFYMAETPWLLIQHLTREEIIEFMDLRKEQGFNVLQIHLLPFIPINRPNRYGEWPFTDFDFQNQ

pLDDT: mean 84.4, std 15.9, range [46.56, 98.25]

Radius of gyration: 21.55 Å; chains: 1; bounding box: 42×46×56 Å